Protein AF-W1XS92-F1 (afdb_monomer)

Nearest PDB structures (foldseek):
  1jqm-assembly1_B  TM=9.348E-01  e=1.292E-04  Escherichia coli
  2j7k-assembly1_A  TM=9.773E-01  e=3.005E-04  Thermus thermophilus HB8
  7pjz-assembly1_x  TM=9.790E-01  e=6.138E-04  Escherichia coli
  2efg-assembly1_A  TM=9.725E-01  e=4.734E-04  Thermus thermophilus HB8

Solvent-accessible surface area (backbone atoms only — not comparable to full-atom values): 4704 Å² total; per-residue (Å²): 125,63,64,61,33,21,51,50,17,31,52,54,38,30,51,46,27,86,85,84,55,49,64,63,74,97,76,88,86,82,88,87,78,88,87,82,46,94,87,77,60,46,62,68,53,35,16,50,51,24,23,51,54,44,52,61,49,48,70,72,63,73,72,78,91,84,77,93,83,80,91,82,134

InterPro domains:
  IPR005517 Translation elongation factor EFG/EF2, domain IV [PF03764] (3-61)
  IPR005517 Translation elongation factor EFG/EF2, domain IV [SM00889] (1-62)
  IPR014721 Small ribosomal subunit protein uS5 domain 2-type fold, subgroup [G3DSA:3.30.230.10] (1-73)
  IPR020568 Ribosomal protein uS5 domain 2-type superfamily [SSF54211] (2-63)

Foldseek 3Di:
DQVVLLVQLQQVLQCLDQPDRHRHDDDDDDDDDDDDDPPPDDSPNSSPVSNVVNNVVCVVVPDDDDDDDDDDD

Sequence (73 aa):
ESIGPVENGVKEAMASGVIAGYPMVDIKVIVFDGSYHDVDSNEMAFKIAGSMGFKEGARKADPALLEPYMAVE

Structure (mmCIF, N/CA/C/O backbone):
data_AF-W1XS92-F1
#
_entry.id   AF-W1XS92-F1
#
loop_
_atom_site.group_PDB
_atom_site.id
_atom_site.type_symbol
_atom_site.label_atom_id
_atom_site.label_alt_id
_atom_site.label_comp_id
_atom_site.label_asym_id
_atom_site.label_entity_id
_atom_site.label_seq_id
_atom_site.pdbx_PDB_ins_code
_atom_site.Cartn_x
_atom_site.Cartn_y
_atom_site.Cartn_z
_atom_site.occupancy
_atom_site.B_iso_or_equiv
_atom_site.auth_seq_id
_atom_site.auth_comp_id
_atom_site.auth_asym_id
_atom_site.auth_atom_id
_atom_site.pdbx_PDB_model_num
ATOM 1 N N . GLU A 1 1 ? 15.198 -6.373 -10.398 1.00 62.16 1 GLU A N 1
ATOM 2 C CA . GLU A 1 1 ? 15.483 -5.171 -9.580 1.00 62.16 1 GLU A CA 1
ATOM 3 C C . GLU A 1 1 ? 14.249 -4.304 -9.321 1.00 62.16 1 GLU A C 1
ATOM 5 O O . GLU A 1 1 ? 14.142 -3.747 -8.242 1.00 62.16 1 GLU A O 1
ATOM 10 N N . SER A 1 2 ? 13.262 -4.261 -10.222 1.00 75.62 2 SER A N 1
ATOM 11 C CA . SER A 1 2 ? 12.106 -3.352 -10.117 1.00 75.62 2 SER A CA 1
ATOM 12 C C . SER A 1 2 ? 10.992 -3.739 -9.130 1.00 75.62 2 SER A C 1
ATOM 14 O O . SER A 1 2 ? 10.146 -2.907 -8.827 1.00 75.62 2 SER A O 1
ATOM 16 N N . ILE A 1 3 ? 10.971 -4.971 -8.601 1.00 86.06 3 ILE A N 1
ATOM 17 C CA . ILE A 1 3 ? 9.887 -5.445 -7.710 1.00 86.06 3 ILE A CA 1
ATOM 18 C C . ILE A 1 3 ? 9.989 -4.840 -6.298 1.00 86.06 3 ILE A C 1
ATOM 20 O O . ILE A 1 3 ? 8.974 -4.443 -5.734 1.00 86.06 3 ILE A O 1
ATOM 24 N N . GLY A 1 4 ? 11.198 -4.710 -5.742 1.00 92.75 4 GLY A N 1
ATOM 25 C CA . GLY A 1 4 ? 11.406 -4.094 -4.422 1.00 92.75 4 GLY A CA 1
ATOM 26 C C . GLY A 1 4 ? 10.909 -2.640 -4.344 1.00 92.75 4 GLY A C 1
ATOM 27 O O . GLY A 1 4 ? 10.185 -2.295 -3.413 1.00 92.75 4 GLY A O 1
ATOM 28 N N . PRO A 1 5 ? 11.207 -1.789 -5.342 1.00 94.06 5 PRO A N 1
ATOM 29 C CA . PRO A 1 5 ? 10.653 -0.439 -5.433 1.00 94.06 5 PRO A CA 1
ATOM 30 C C . PRO A 1 5 ? 9.123 -0.394 -5.477 1.00 94.06 5 PRO A C 1
ATOM 32 O O . PRO A 1 5 ? 8.528 0.443 -4.798 1.00 94.06 5 PRO A O 1
ATOM 35 N N . VAL A 1 6 ? 8.477 -1.307 -6.218 1.00 95.12 6 VAL A N 1
ATOM 36 C CA . VAL A 1 6 ? 7.006 -1.429 -6.230 1.00 95.12 6 VAL A CA 1
ATOM 37 C C . VAL A 1 6 ? 6.491 -1.749 -4.828 1.00 95.12 6 VAL A C 1
ATOM 39 O O . VAL A 1 6 ? 5.585 -1.072 -4.346 1.00 95.12 6 VAL A O 1
ATOM 42 N N . GLU A 1 7 ? 7.092 -2.730 -4.150 1.00 95.12 7 GLU A N 1
ATOM 43 C CA . GLU A 1 7 ? 6.733 -3.101 -2.776 1.00 95.12 7 GLU A CA 1
ATOM 44 C C . GLU A 1 7 ? 6.882 -1.918 -1.808 1.00 95.12 7 GLU A C 1
ATOM 46 O O . GLU A 1 7 ? 5.988 -1.660 -1.001 1.00 95.12 7 GLU A O 1
ATOM 51 N N . ASN A 1 8 ? 7.967 -1.151 -1.924 1.00 95.38 8 ASN A N 1
ATOM 52 C CA . ASN A 1 8 ? 8.181 0.052 -1.121 1.00 95.38 8 ASN A CA 1
ATOM 53 C C . ASN A 1 8 ? 7.098 1.108 -1.383 1.00 95.38 8 ASN A C 1
ATOM 55 O O . ASN A 1 8 ? 6.571 1.697 -0.440 1.00 95.38 8 ASN A O 1
ATOM 59 N N . GLY A 1 9 ? 6.722 1.318 -2.646 1.00 95.25 9 GLY A N 1
ATOM 60 C CA . GLY A 1 9 ? 5.648 2.238 -3.023 1.00 95.25 9 GLY A CA 1
ATOM 61 C C . GLY A 1 9 ? 4.288 1.845 -2.447 1.00 95.25 9 GLY A C 1
ATOM 62 O O . GLY A 1 9 ? 3.539 2.700 -1.966 1.00 95.25 9 GLY A O 1
ATOM 63 N N . VAL A 1 10 ? 3.994 0.543 -2.447 1.00 96.31 10 VAL A N 1
ATOM 64 C CA . VAL A 1 10 ? 2.799 -0.033 -1.818 1.00 96.31 10 VAL A CA 1
ATOM 65 C C . VAL A 1 10 ? 2.833 0.174 -0.302 1.00 96.31 10 VAL A C 1
ATOM 67 O O . VAL A 1 10 ? 1.868 0.688 0.256 1.00 96.31 10 VAL A O 1
ATOM 70 N N . LYS A 1 11 ? 3.943 -0.160 0.368 1.00 95.44 11 LYS A N 1
ATOM 71 C CA . LYS A 1 11 ? 4.098 -0.008 1.826 1.00 95.44 11 LYS A CA 1
ATOM 72 C C . LYS A 1 11 ? 3.949 1.443 2.284 1.00 95.44 11 LYS A C 1
ATOM 74 O O . LYS A 1 11 ? 3.285 1.705 3.284 1.00 95.44 11 LYS A O 1
ATOM 79 N N . GLU A 1 12 ? 4.509 2.394 1.542 1.00 94.88 12 GLU A N 1
ATOM 80 C CA . GLU A 1 12 ? 4.325 3.820 1.831 1.00 94.88 12 GLU A CA 1
ATOM 81 C C . GLU A 1 12 ? 2.869 4.260 1.655 1.00 94.88 12 GLU A C 1
ATOM 83 O O . GLU A 1 12 ? 2.332 4.988 2.491 1.00 94.88 12 GLU A O 1
ATOM 88 N N . ALA A 1 13 ? 2.199 3.785 0.601 1.00 95.00 13 ALA A N 1
ATOM 89 C CA . ALA A 1 13 ? 0.781 4.056 0.404 1.00 95.00 13 ALA A CA 1
ATOM 90 C C . ALA A 1 13 ? -0.078 3.469 1.536 1.00 95.00 13 ALA A C 1
ATOM 92 O O . ALA A 1 13 ? -0.969 4.156 2.040 1.00 95.00 13 ALA A O 1
ATOM 93 N N . MET A 1 14 ? 0.224 2.240 1.967 1.00 95.50 14 MET A N 1
ATOM 94 C CA . MET A 1 14 ? -0.415 1.586 3.111 1.00 95.50 14 MET A CA 1
ATOM 95 C C . MET A 1 14 ? -0.247 2.398 4.393 1.00 95.50 14 MET A C 1
ATOM 97 O O . MET A 1 14 ? -1.226 2.578 5.110 1.00 95.50 14 MET A O 1
ATOM 101 N N . ALA A 1 15 ? 0.951 2.928 4.660 1.00 95.31 15 ALA A N 1
ATOM 102 C CA . ALA A 1 15 ? 1.213 3.751 5.840 1.00 95.31 15 ALA A CA 1
ATOM 103 C C . ALA A 1 15 ? 0.396 5.052 5.839 1.00 95.31 15 ALA A C 1
ATOM 105 O O . ALA A 1 15 ? -0.056 5.489 6.893 1.00 95.31 15 ALA A O 1
ATOM 106 N N . SER A 1 16 ? 0.179 5.649 4.661 1.00 93.19 16 SER A N 1
ATOM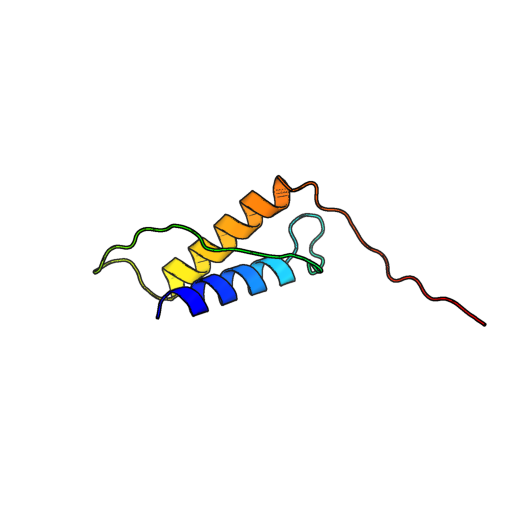 107 C CA . SER A 1 16 ? -0.629 6.867 4.525 1.00 93.19 16 SER A CA 1
ATOM 108 C C . SER A 1 16 ? -2.141 6.640 4.597 1.00 93.19 16 SER A C 1
ATOM 110 O O . SER A 1 16 ? -2.866 7.601 4.822 1.00 93.19 16 SER A O 1
ATOM 112 N N . GLY A 1 17 ? -2.628 5.411 4.397 1.00 91.75 17 GLY A N 1
ATOM 113 C CA . GLY A 1 17 ? -4.059 5.100 4.390 1.00 91.75 17 GLY A CA 1
ATOM 114 C C . GLY A 1 17 ? -4.841 5.663 3.196 1.00 91.75 17 GLY A C 1
ATOM 115 O O . GLY A 1 17 ? -4.490 6.685 2.612 1.00 91.75 17 GLY A O 1
ATOM 116 N N . VAL A 1 18 ? -5.948 5.007 2.825 1.00 92.00 18 VAL A N 1
ATOM 117 C CA . VAL A 1 18 ? -6.819 5.465 1.714 1.00 92.00 18 VAL A CA 1
ATOM 118 C C . VAL A 1 18 ? -8.131 6.117 2.151 1.00 92.00 18 VAL A C 1
ATOM 120 O O . VAL A 1 18 ? -8.733 6.819 1.343 1.00 92.00 18 VAL A O 1
ATOM 123 N N . ILE A 1 19 ? -8.566 5.900 3.400 1.00 87.00 19 ILE A N 1
ATOM 124 C CA . ILE A 1 19 ? -9.816 6.457 3.947 1.00 87.00 19 ILE A CA 1
ATOM 125 C C . ILE A 1 19 ? -9.531 7.730 4.750 1.00 87.00 19 ILE A C 1
ATOM 127 O O . ILE A 1 19 ? -9.857 8.827 4.314 1.00 87.00 19 ILE A O 1
ATOM 131 N N . ALA A 1 20 ? -8.925 7.575 5.931 1.00 90.56 20 ALA A N 1
ATOM 132 C CA . ALA A 1 20 ? -8.807 8.637 6.934 1.00 90.56 20 ALA A CA 1
ATOM 133 C C . ALA A 1 20 ? -7.361 8.875 7.398 1.00 90.56 20 ALA A C 1
ATOM 135 O O . ALA A 1 20 ? -7.132 9.395 8.484 1.00 90.56 20 ALA A O 1
ATOM 136 N N . GLY A 1 21 ? -6.373 8.479 6.594 1.00 92.19 21 GLY A N 1
ATOM 137 C CA . GLY A 1 21 ? -4.964 8.691 6.937 1.00 92.19 21 GLY A CA 1
ATOM 138 C C . GLY A 1 21 ? -4.350 7.633 7.864 1.00 92.19 21 GLY A C 1
ATOM 139 O O . GLY A 1 21 ? -3.207 7.788 8.280 1.00 92.19 21 GLY A O 1
ATOM 140 N N . TYR A 1 22 ? -5.099 6.585 8.224 1.00 95.25 22 TYR A N 1
ATOM 141 C CA . TYR A 1 22 ? -4.625 5.522 9.114 1.00 95.25 22 TYR A CA 1
ATOM 142 C C . TYR A 1 22 ? -3.882 4.419 8.356 1.00 95.25 22 TYR A C 1
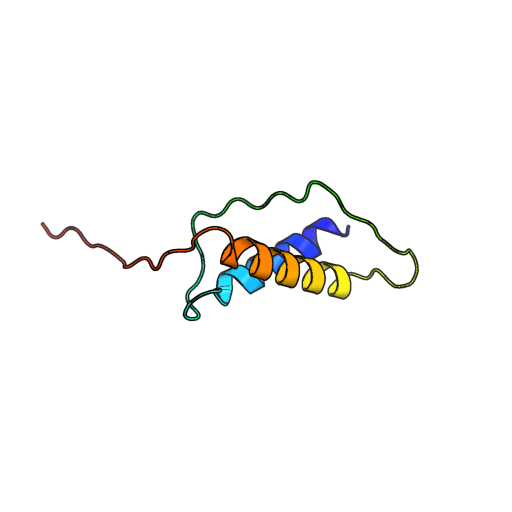ATOM 144 O O . TYR A 1 22 ? -4.269 4.095 7.228 1.00 95.25 22 TYR A O 1
ATOM 152 N N . PRO A 1 23 ? -2.866 3.798 8.980 1.00 95.38 23 PRO A N 1
ATOM 153 C CA . PRO A 1 23 ? -2.132 2.706 8.366 1.00 95.38 23 PRO A CA 1
ATOM 154 C C . PRO A 1 23 ? -3.070 1.543 8.047 1.00 95.38 23 PRO A C 1
ATOM 156 O O . PRO A 1 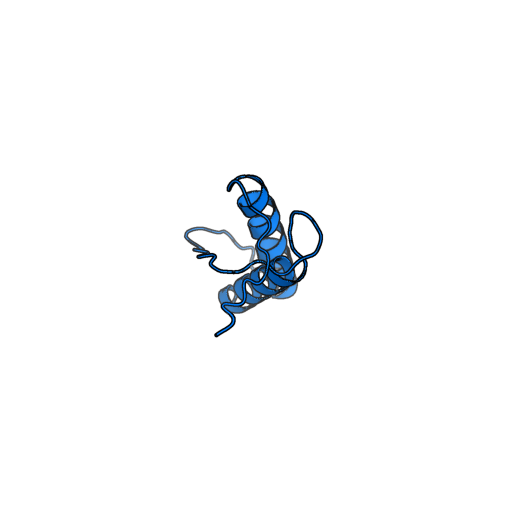23 ? -3.866 1.114 8.882 1.00 95.38 23 PRO A O 1
ATOM 159 N N . MET A 1 24 ? -2.965 1.028 6.829 1.00 95.31 24 MET A N 1
ATOM 160 C CA . MET A 1 24 ? -3.721 -0.144 6.410 1.00 95.31 24 MET A CA 1
ATOM 161 C C . MET A 1 24 ? -2.999 -1.426 6.830 1.00 95.31 24 MET A C 1
ATOM 163 O O . MET A 1 24 ? -1.793 -1.560 6.617 1.00 95.31 24 MET A O 1
ATOM 167 N N . VAL A 1 25 ? -3.746 -2.377 7.388 1.00 95.19 25 VAL A N 1
ATOM 168 C CA . VAL A 1 25 ? -3.242 -3.668 7.883 1.00 95.19 25 VAL A CA 1
ATOM 169 C C . VAL A 1 25 ? -4.028 -4.827 7.273 1.00 95.19 25 VAL A C 1
ATOM 171 O O . VAL A 1 25 ? -5.091 -4.611 6.698 1.00 95.19 25 VAL A O 1
ATOM 174 N N . ASP A 1 26 ? -3.484 -6.043 7.372 1.00 94.69 26 ASP A N 1
ATOM 175 C CA . ASP A 1 26 ? -4.111 -7.288 6.900 1.00 94.69 26 ASP A CA 1
ATOM 176 C C . ASP A 1 26 ? -4.432 -7.322 5.395 1.00 94.69 26 ASP A C 1
ATOM 178 O O . ASP A 1 26 ? -5.446 -7.861 4.953 1.00 94.69 26 ASP A O 1
ATOM 182 N N . ILE A 1 27 ? -3.525 -6.776 4.578 1.00 94.44 27 ILE A N 1
ATOM 183 C CA . ILE A 1 27 ? -3.668 -6.730 3.118 1.00 94.44 27 ILE A CA 1
ATOM 184 C C . ILE A 1 27 ? -2.635 -7.623 2.437 1.00 94.44 27 ILE A C 1
ATOM 186 O O . ILE A 1 27 ? -1.442 -7.573 2.734 1.00 94.44 27 ILE A O 1
ATOM 190 N N . LYS A 1 28 ? -3.094 -8.384 1.439 1.00 94.19 28 LYS A N 1
ATOM 191 C CA . LYS A 1 28 ? -2.241 -9.111 0.497 1.00 94.19 28 LYS A CA 1
ATOM 192 C C . LYS A 1 28 ? -2.213 -8.387 -0.845 1.00 94.19 28 LYS A C 1
ATOM 194 O O . LYS A 1 28 ? -3.254 -8.195 -1.466 1.00 94.19 28 LYS A O 1
ATOM 199 N N . VAL A 1 29 ? -1.017 -8.047 -1.318 1.00 93.81 29 VAL A N 1
ATOM 200 C CA . VAL A 1 29 ? -0.799 -7.434 -2.636 1.00 93.81 29 VAL A CA 1
ATOM 201 C C . VAL A 1 29 ? -0.034 -8.410 -3.521 1.00 93.81 29 VAL A C 1
ATOM 203 O O . VAL A 1 29 ? 0.933 -9.026 -3.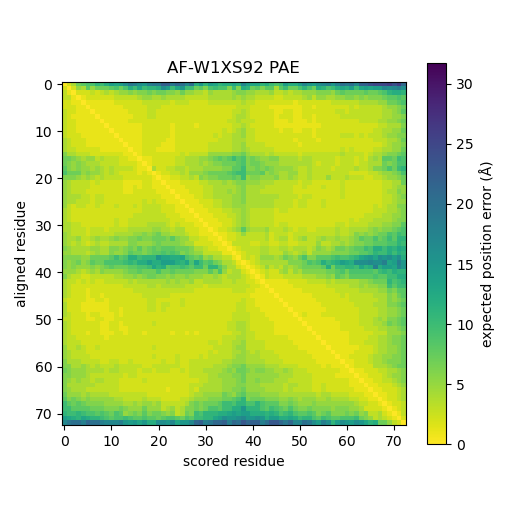078 1.00 93.81 29 VAL A O 1
ATOM 206 N N . ILE A 1 30 ? -0.482 -8.574 -4.765 1.00 94.00 30 ILE A N 1
ATOM 207 C CA . ILE A 1 30 ? 0.144 -9.463 -5.748 1.00 94.00 30 ILE A CA 1
ATOM 208 C C . ILE A 1 30 ? 0.411 -8.650 -7.010 1.00 94.00 30 ILE A C 1
ATOM 210 O O . ILE A 1 30 ? -0.521 -8.145 -7.632 1.00 94.00 30 ILE A O 1
ATOM 214 N N . VAL A 1 31 ? 1.682 -8.547 -7.395 1.00 92.75 31 VAL A N 1
ATOM 215 C CA . VAL A 1 31 ? 2.081 -8.045 -8.713 1.00 92.75 31 VAL A CA 1
ATOM 216 C C . VAL A 1 31 ? 2.078 -9.242 -9.656 1.00 92.75 31 VAL A C 1
ATOM 218 O O . VAL A 1 31 ? 2.906 -10.137 -9.510 1.00 92.75 31 VAL A O 1
ATOM 221 N N . PHE A 1 32 ? 1.109 -9.298 -10.566 1.00 92.25 32 PHE A N 1
ATOM 222 C CA . PHE A 1 32 ? 0.928 -10.432 -11.481 1.00 92.25 32 PHE A CA 1
ATOM 223 C C . PHE A 1 32 ? 1.231 -10.091 -12.945 1.00 92.25 32 PHE A C 1
ATOM 225 O O . PHE A 1 32 ? 1.392 -11.002 -13.749 1.00 92.25 32 PHE A O 1
ATOM 232 N N . ASP A 1 33 ? 1.306 -8.803 -13.283 1.00 92.44 33 ASP A N 1
ATOM 233 C CA . ASP A 1 33 ? 1.578 -8.309 -14.632 1.00 92.44 33 ASP A CA 1
ATOM 234 C C . ASP A 1 33 ? 2.250 -6.926 -14.572 1.00 92.44 33 ASP A C 1
ATOM 236 O O . ASP A 1 33 ? 2.234 -6.257 -13.530 1.00 92.44 33 ASP A O 1
ATOM 240 N N . GLY A 1 34 ? 2.849 -6.499 -15.681 1.00 90.06 34 GLY A N 1
ATOM 241 C CA . GLY A 1 34 ? 3.458 -5.186 -15.830 1.00 90.06 34 GLY A CA 1
ATOM 242 C C . GLY A 1 34 ? 4.270 -5.040 -17.114 1.00 90.06 34 GLY A C 1
ATOM 243 O O . GLY A 1 34 ? 4.651 -6.008 -17.764 1.00 90.06 34 GLY A O 1
ATOM 244 N N . SER A 1 35 ? 4.584 -3.793 -17.455 1.00 89.81 35 SER A N 1
ATOM 245 C CA . SER A 1 35 ? 5.446 -3.434 -18.582 1.00 89.81 35 SER A CA 1
ATOM 246 C C . SER A 1 35 ? 6.481 -2.409 -18.141 1.00 89.81 35 SER A C 1
ATOM 248 O O . SER A 1 35 ? 6.225 -1.630 -17.222 1.00 89.81 35 SER A O 1
ATOM 250 N N . TYR A 1 36 ? 7.615 -2.358 -18.829 1.00 90.31 36 TYR A N 1
ATOM 251 C CA . TYR A 1 36 ? 8.652 -1.366 -18.578 1.00 90.31 36 TYR A CA 1
ATOM 252 C C . TYR A 1 36 ? 9.253 -0.860 -19.891 1.00 90.31 36 TYR A C 1
ATOM 254 O O . TYR A 1 36 ? 9.098 -1.478 -20.941 1.00 90.31 36 TYR A O 1
ATOM 262 N N . HIS A 1 37 ? 9.906 0.292 -19.811 1.00 89.94 37 HIS A N 1
ATOM 263 C CA . HIS A 1 37 ? 10.692 0.906 -20.875 1.00 89.94 37 HIS A CA 1
ATOM 264 C C . HIS A 1 37 ? 12.131 1.061 -20.391 1.00 89.94 37 HIS A C 1
ATOM 266 O O . HIS A 1 37 ? 12.351 1.678 -19.351 1.00 89.94 37 HIS A O 1
ATOM 272 N N . ASP A 1 38 ? 13.100 0.564 -21.159 1.00 78.62 38 ASP A N 1
ATOM 273 C CA . ASP A 1 38 ? 14.517 0.525 -20.759 1.00 78.62 38 ASP A CA 1
ATOM 274 C C . ASP A 1 38 ? 15.114 1.898 -20.407 1.00 78.62 38 ASP A C 1
ATOM 276 O O . ASP A 1 38 ? 16.023 1.987 -19.588 1.00 78.62 38 ASP A O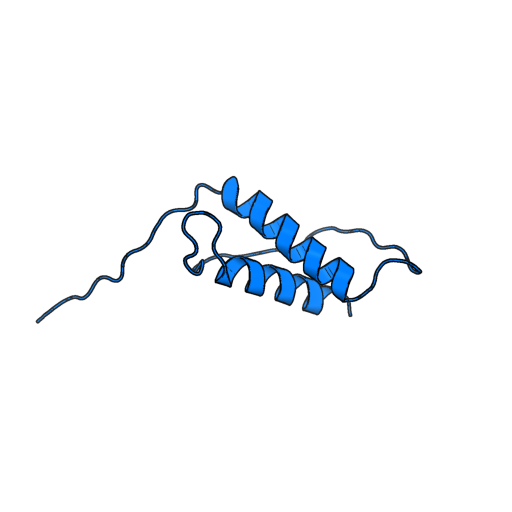 1
ATOM 280 N N . VAL A 1 39 ? 14.609 2.973 -21.017 1.00 81.75 39 VAL A N 1
ATOM 281 C CA . VAL A 1 39 ? 15.141 4.338 -20.854 1.00 81.75 39 VAL A CA 1
ATOM 282 C C . VAL A 1 39 ? 14.436 5.159 -19.774 1.00 81.75 39 VAL A C 1
ATOM 284 O O . VAL A 1 39 ? 15.090 5.934 -19.081 1.00 81.75 39 VAL A O 1
ATOM 287 N N . ASP A 1 40 ? 13.130 4.962 -19.588 1.00 82.81 40 ASP A N 1
ATOM 288 C CA . ASP A 1 40 ? 12.312 5.815 -18.711 1.00 82.81 40 ASP A CA 1
ATOM 289 C C . ASP A 1 40 ? 11.864 5.104 -17.424 1.00 82.81 40 ASP A C 1
ATOM 291 O O . ASP A 1 40 ? 11.417 5.746 -16.470 1.00 82.81 40 ASP A O 1
ATOM 295 N N . SER A 1 41 ? 11.984 3.772 -17.357 1.00 87.31 41 SER A N 1
ATOM 296 C CA . SER A 1 41 ? 11.597 2.995 -16.174 1.00 87.31 41 SER A CA 1
ATOM 297 C C . SER A 1 41 ? 12.749 2.892 -15.183 1.00 87.31 41 SER A C 1
ATOM 299 O O . SER A 1 41 ? 13.594 2.006 -15.261 1.00 87.31 41 SER A O 1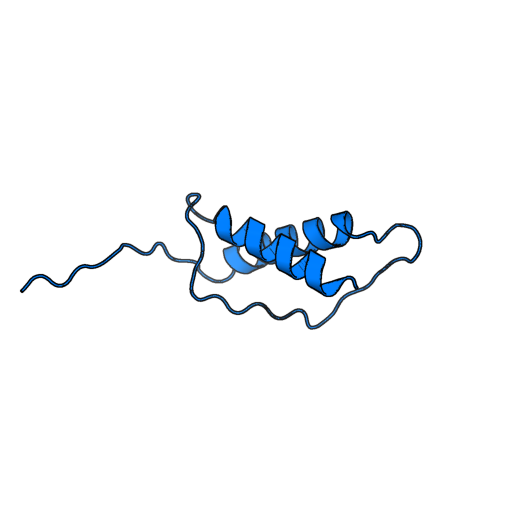
ATOM 301 N N . ASN A 1 42 ? 12.747 3.802 -14.214 1.00 90.38 42 ASN A N 1
ATOM 302 C CA . ASN A 1 42 ? 13.679 3.821 -13.091 1.00 90.38 42 ASN A CA 1
ATOM 303 C C . ASN A 1 42 ? 12.995 3.427 -11.769 1.00 90.38 42 ASN A C 1
ATOM 305 O O . ASN A 1 42 ? 11.777 3.266 -11.687 1.00 90.38 42 ASN A O 1
ATOM 309 N N . GLU A 1 43 ? 13.793 3.295 -10.713 1.00 90.88 43 GLU A N 1
ATOM 310 C CA . GLU A 1 43 ? 13.345 2.892 -9.377 1.00 90.88 43 GLU A CA 1
ATOM 311 C C . GLU A 1 43 ? 12.177 3.743 -8.845 1.00 90.88 43 GLU A C 1
ATOM 313 O O . GLU A 1 43 ? 11.170 3.219 -8.361 1.00 90.88 43 GLU A O 1
ATOM 318 N N . MET A 1 44 ? 12.285 5.067 -8.993 1.00 91.44 44 MET A N 1
ATOM 319 C CA . MET A 1 44 ? 11.272 6.008 -8.522 1.00 91.44 44 MET A CA 1
ATOM 320 C C . MET A 1 44 ? 9.961 5.857 -9.300 1.00 91.44 44 MET A C 1
ATOM 322 O O . MET A 1 44 ? 8.886 5.917 -8.702 1.00 91.44 44 MET A O 1
ATOM 326 N N . ALA A 1 45 ? 10.029 5.604 -10.610 1.00 93.38 45 ALA A N 1
ATOM 327 C CA . ALA A 1 45 ? 8.848 5.367 -11.435 1.00 93.38 45 ALA A CA 1
ATOM 328 C C . ALA A 1 45 ? 8.068 4.130 -10.957 1.00 93.38 45 ALA A C 1
ATOM 330 O O . ALA A 1 45 ? 6.855 4.207 -10.758 1.00 93.38 45 ALA A O 1
ATOM 331 N N . PHE A 1 46 ? 8.758 3.019 -10.683 1.00 93.94 46 PHE A N 1
ATOM 332 C CA . PHE A 1 46 ? 8.128 1.801 -10.160 1.00 93.94 46 PHE A CA 1
ATOM 333 C C . PHE A 1 46 ? 7.537 1.989 -8.762 1.00 93.94 46 PHE A C 1
ATOM 335 O O . PHE A 1 46 ? 6.449 1.485 -8.473 1.00 93.94 46 PHE A O 1
ATOM 342 N N . LYS A 1 47 ? 8.212 2.758 -7.908 1.00 94.81 47 LYS A N 1
ATOM 343 C CA . LYS A 1 47 ? 7.706 3.113 -6.582 1.00 94.81 47 LYS A CA 1
ATOM 344 C C . LYS A 1 47 ? 6.413 3.928 -6.662 1.00 94.81 47 LYS A C 1
ATOM 346 O O . LYS A 1 47 ? 5.430 3.608 -5.992 1.00 94.81 47 LYS A O 1
ATOM 351 N N . ILE A 1 48 ? 6.380 4.950 -7.518 1.00 94.31 48 ILE A N 1
ATOM 352 C CA . ILE A 1 48 ? 5.174 5.756 -7.743 1.00 94.31 48 ILE A CA 1
ATOM 353 C C . ILE A 1 48 ? 4.054 4.882 -8.323 1.00 94.31 48 ILE A C 1
ATOM 355 O O . ILE A 1 48 ? 2.930 4.931 -7.822 1.00 94.31 48 ILE A O 1
ATOM 359 N N . ALA A 1 49 ? 4.360 4.032 -9.307 1.00 94.31 49 ALA A N 1
ATOM 360 C CA . ALA A 1 49 ? 3.391 3.119 -9.909 1.00 94.31 49 ALA A CA 1
ATOM 361 C C . ALA A 1 49 ? 2.772 2.162 -8.874 1.00 94.31 49 ALA A C 1
ATOM 363 O O . ALA A 1 49 ? 1.549 2.021 -8.830 1.00 94.31 49 ALA A O 1
ATOM 364 N N . GLY A 1 50 ? 3.586 1.569 -7.992 1.00 94.88 50 GLY A N 1
ATOM 365 C CA . GLY A 1 50 ? 3.109 0.722 -6.893 1.00 94.88 50 GLY A CA 1
ATOM 366 C C . GLY A 1 50 ? 2.195 1.471 -5.920 1.00 94.88 50 GLY A C 1
ATOM 367 O O . GLY A 1 50 ? 1.126 0.974 -5.564 1.00 94.88 50 GLY A O 1
ATOM 368 N N . SER A 1 51 ? 2.567 2.701 -5.550 1.00 95.25 51 SER A N 1
ATOM 369 C CA . SER A 1 51 ? 1.755 3.559 -4.676 1.00 95.25 51 SER A CA 1
ATOM 370 C C . SER A 1 51 ? 0.395 3.896 -5.299 1.00 95.25 51 SER A C 1
ATOM 372 O O . SER A 1 51 ? -0.643 3.788 -4.640 1.00 95.25 51 SER A O 1
ATOM 374 N N . MET A 1 52 ? 0.385 4.276 -6.580 1.00 95.12 52 MET A N 1
ATOM 375 C CA . MET A 1 52 ? -0.839 4.607 -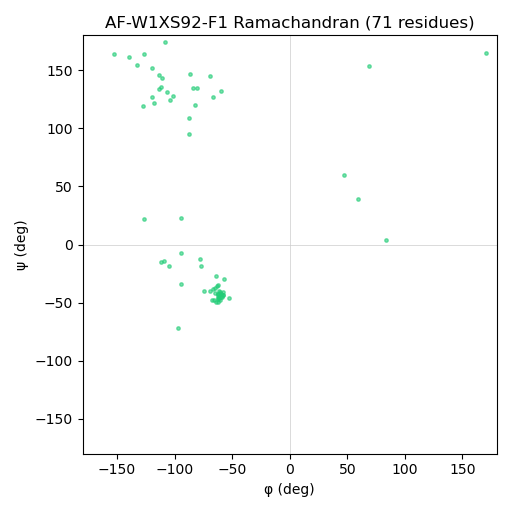7.314 1.00 95.12 52 MET A CA 1
ATOM 376 C C . MET A 1 52 ? -1.741 3.383 -7.488 1.00 95.12 52 MET A C 1
ATOM 378 O O . MET A 1 52 ? -2.931 3.456 -7.181 1.00 95.12 52 MET A O 1
ATOM 382 N N . GLY A 1 53 ? -1.173 2.251 -7.914 1.00 94.88 53 GLY A N 1
ATOM 383 C CA . GLY A 1 53 ? -1.912 1.004 -8.100 1.00 94.88 53 GLY A CA 1
ATOM 384 C C . GLY A 1 53 ? -2.558 0.513 -6.806 1.00 94.88 53 GLY A C 1
ATOM 385 O O . GLY A 1 53 ? -3.736 0.151 -6.803 1.00 94.88 53 GLY A O 1
ATOM 386 N N . PHE A 1 54 ? -1.830 0.585 -5.687 1.00 95.62 54 PHE A N 1
ATOM 387 C CA . PHE A 1 54 ? -2.381 0.238 -4.380 1.00 95.62 54 PHE A CA 1
ATOM 388 C C . PHE A 1 54 ? -3.546 1.147 -3.982 1.00 95.62 54 PHE A C 1
ATOM 390 O O . PHE A 1 54 ? -4.598 0.640 -3.605 1.00 95.62 54 PHE A O 1
ATOM 397 N N . LYS A 1 55 ? -3.394 2.475 -4.087 1.00 94.50 55 LYS A N 1
ATOM 398 C CA . LYS A 1 55 ? -4.446 3.428 -3.686 1.00 94.50 55 LYS A CA 1
ATOM 399 C C . LYS A 1 55 ? -5.739 3.221 -4.471 1.00 94.50 55 LYS A C 1
ATOM 401 O O . LYS A 1 55 ? -6.819 3.231 -3.885 1.00 94.50 55 LYS A O 1
ATOM 406 N N . GLU A 1 56 ? -5.629 3.006 -5.778 1.00 95.06 56 GLU A N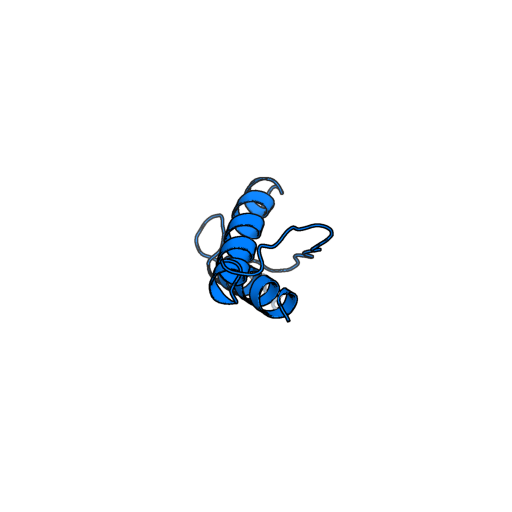 1
ATOM 407 C CA . GLU A 1 56 ? -6.787 2.772 -6.643 1.00 95.06 56 GLU A CA 1
ATOM 408 C C . GLU A 1 56 ? -7.454 1.416 -6.378 1.00 95.06 56 GLU A C 1
ATOM 410 O O . GLU A 1 56 ? -8.683 1.331 -6.360 1.00 95.06 56 GLU A O 1
ATOM 415 N N . GLY A 1 57 ? -6.666 0.363 -6.136 1.00 94.88 57 GLY A N 1
ATOM 416 C CA . GLY A 1 57 ? -7.187 -0.958 -5.783 1.00 94.88 57 GLY A CA 1
ATOM 417 C C . GLY A 1 57 ? -7.852 -0.975 -4.406 1.00 94.88 57 GLY A C 1
ATOM 418 O O . GLY A 1 57 ? -8.986 -1.426 -4.271 1.00 94.88 57 GLY A O 1
ATOM 419 N N . ALA A 1 58 ? -7.185 -0.415 -3.397 1.00 94.62 58 ALA A N 1
ATOM 420 C CA . ALA A 1 58 ? -7.660 -0.391 -2.018 1.00 94.62 58 ALA A CA 1
ATOM 421 C C . ALA A 1 58 ? -8.972 0.390 -1.860 1.00 94.62 58 ALA A C 1
ATOM 423 O O . ALA A 1 58 ? -9.829 -0.024 -1.089 1.00 94.62 58 ALA A O 1
ATOM 424 N N . ARG A 1 59 ? -9.184 1.469 -2.627 1.00 92.19 59 ARG A N 1
ATOM 425 C CA . ARG A 1 59 ? -10.464 2.207 -2.643 1.00 92.19 59 ARG A CA 1
ATOM 426 C C . ARG A 1 59 ? -11.643 1.389 -3.173 1.00 92.19 59 ARG A C 1
ATOM 428 O O . ARG A 1 59 ? -12.777 1.683 -2.818 1.00 92.19 59 ARG A O 1
ATOM 435 N N . LYS A 1 60 ? -11.382 0.403 -4.034 1.00 94.81 60 LYS A N 1
ATOM 436 C CA . LYS A 1 60 ? -12.400 -0.472 -4.639 1.00 94.81 60 LYS A CA 1
ATOM 437 C C . LYS A 1 60 ? -12.599 -1.776 -3.865 1.00 94.81 60 LYS A C 1
ATOM 439 O O . LYS A 1 60 ? -13.482 -2.545 -4.215 1.00 94.81 60 LYS A O 1
ATOM 444 N N . ALA A 1 61 ? -11.765 -2.037 -2.862 1.00 94.06 61 ALA A N 1
ATOM 445 C CA . ALA A 1 61 ? -11.757 -3.273 -2.087 1.00 94.06 61 ALA A CA 1
ATOM 446 C C . ALA A 1 61 ? -12.588 -3.176 -0.792 1.00 94.06 61 ALA A C 1
ATOM 448 O O . ALA A 1 61 ? -12.305 -3.905 0.152 1.00 94.06 61 ALA A O 1
ATOM 449 N N . ASP A 1 62 ? -13.557 -2.253 -0.736 1.00 94.00 62 ASP A N 1
ATOM 450 C CA . ASP A 1 62 ? -14.412 -1.980 0.430 1.00 94.00 62 ASP A CA 1
ATOM 451 C C . ASP A 1 62 ? -13.630 -1.852 1.755 1.00 94.00 62 ASP A C 1
ATOM 453 O O . ASP A 1 62 ? -13.832 -2.626 2.694 1.00 94.00 62 ASP A O 1
ATOM 457 N N . PRO A 1 63 ? -12.696 -0.886 1.852 1.00 94.19 63 PRO A N 1
ATOM 458 C CA . PRO A 1 63 ? -11.844 -0.764 3.023 1.00 94.19 63 PRO A CA 1
ATOM 459 C C . PRO A 1 63 ? -12.663 -0.311 4.245 1.00 94.19 63 PRO A C 1
ATOM 461 O O . PRO A 1 63 ? -13.569 0.516 4.134 1.00 94.19 63 PRO A O 1
ATOM 464 N N . ALA A 1 64 ? -12.301 -0.811 5.429 1.00 94.31 64 ALA A N 1
ATOM 465 C CA . ALA A 1 64 ? -12.965 -0.497 6.694 1.00 94.31 64 ALA A CA 1
ATOM 466 C C . ALA A 1 64 ? -12.006 0.160 7.696 1.00 94.31 64 ALA A C 1
ATOM 468 O O . ALA A 1 64 ? -10.797 -0.081 7.675 1.00 94.31 64 ALA A O 1
ATOM 469 N N . LEU A 1 65 ? -12.557 0.992 8.585 1.00 94.88 65 LEU A N 1
ATOM 470 C CA . LEU A 1 65 ? -11.825 1.504 9.740 1.00 94.88 65 LEU A CA 1
ATOM 471 C C . LEU A 1 65 ? -11.819 0.450 10.845 1.00 94.88 65 LEU A C 1
ATOM 473 O O . LEU A 1 65 ? -12.851 -0.146 11.145 1.00 94.88 65 LEU A O 1
ATOM 477 N N . LEU A 1 66 ? -10.650 0.252 11.444 1.00 94.62 66 LEU A N 1
ATOM 478 C CA . LEU A 1 66 ? -10.456 -0.635 12.581 1.00 94.62 66 LEU A CA 1
ATOM 479 C C . LEU A 1 66 ? -10.150 0.201 13.818 1.00 94.62 66 LEU A C 1
ATOM 481 O O . LEU A 1 66 ? -9.438 1.205 13.739 1.00 94.62 66 LEU A O 1
ATOM 485 N N . GLU A 1 67 ? -10.666 -0.242 14.956 1.00 94.75 67 GLU A N 1
ATOM 486 C CA . GLU A 1 67 ? -10.342 0.313 16.262 1.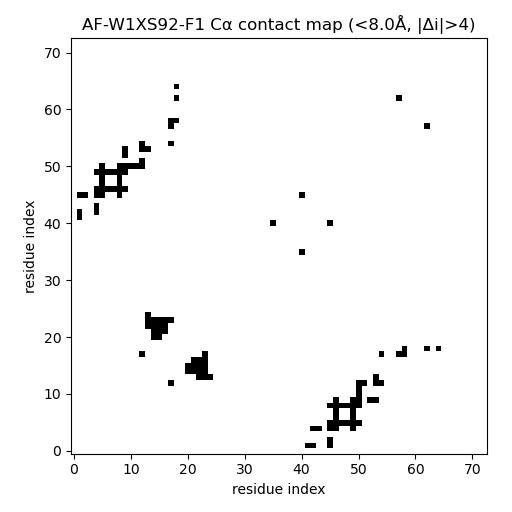00 94.75 67 GLU A CA 1
ATOM 487 C C . GLU A 1 67 ? -9.592 -0.727 17.102 1.00 94.75 67 GLU A C 1
ATOM 489 O O . GLU A 1 67 ? -9.848 -1.929 16.980 1.00 94.75 67 GLU A O 1
ATOM 494 N N . PRO A 1 68 ? -8.640 -0.302 17.946 1.00 93.31 68 PRO A N 1
ATOM 495 C CA . PRO A 1 68 ? -8.017 -1.206 18.893 1.00 93.31 68 PRO A CA 1
ATOM 496 C C . PRO A 1 68 ? -9.053 -1.651 19.929 1.00 93.31 68 PRO A C 1
ATOM 498 O O . PRO A 1 68 ? -9.678 -0.825 20.592 1.00 93.31 68 PRO A O 1
ATOM 501 N N . TYR A 1 69 ? -9.197 -2.961 20.102 1.00 93.88 69 TYR A N 1
ATOM 502 C CA . TYR A 1 69 ? -10.036 -3.544 21.142 1.00 93.88 69 TYR A CA 1
ATOM 503 C C . TYR A 1 69 ? -9.163 -4.141 22.248 1.00 93.88 69 TYR A C 1
ATOM 505 O O . TYR A 1 69 ? -8.229 -4.893 21.970 1.00 93.88 69 TYR A O 1
ATOM 513 N N . MET A 1 70 ? -9.481 -3.819 23.502 1.00 94.69 70 MET A N 1
ATOM 514 C CA . MET A 1 70 ? -8.787 -4.334 24.683 1.00 94.69 70 MET A CA 1
ATOM 515 C C . MET A 1 70 ? -9.768 -5.140 25.534 1.00 94.69 70 MET A C 1
ATOM 517 O O . MET A 1 70 ? -10.774 -4.602 25.993 1.00 94.69 70 MET A O 1
ATOM 521 N N . ALA A 1 71 ? -9.464 -6.416 25.771 1.00 93.38 71 ALA A N 1
ATOM 522 C CA . ALA A 1 71 ? -10.162 -7.217 26.771 1.00 93.38 71 ALA A CA 1
ATOM 523 C C . ALA A 1 71 ? -9.551 -6.926 28.149 1.00 93.38 71 ALA A C 1
ATOM 525 O O . ALA A 1 71 ? -8.348 -7.101 28.337 1.00 93.38 71 ALA A O 1
ATOM 526 N N . VAL A 1 72 ? -10.367 -6.440 29.084 1.00 86.75 72 VAL A N 1
ATOM 527 C CA . VAL A 1 72 ? -9.953 -6.149 30.464 1.00 86.75 72 VAL A CA 1
ATOM 528 C C . VAL A 1 72 ? -10.435 -7.289 31.359 1.00 86.75 72 VAL A C 1
ATOM 530 O O . VAL A 1 72 ? -11.613 -7.643 31.295 1.00 86.75 72 VAL A O 1
ATOM 533 N N . GLU A 1 73 ? -9.523 -7.858 32.148 1.00 75.75 73 GLU A N 1
ATOM 534 C CA . GLU A 1 73 ? -9.820 -8.806 33.236 1.00 75.75 73 GLU A CA 1
ATOM 535 C C . GLU A 1 73 ? -10.205 -8.085 34.534 1.00 75.75 73 GLU A C 1
ATOM 537 O O . GLU A 1 73 ? -9.609 -7.019 34.824 1.00 75.75 73 GLU A O 1
#

Radius of gyration: 15.05 Å; Cα contacts (8 Å, |Δi|>4): 62; chains: 1; bounding box: 30×19×54 Å

pLDDT: mean 91.98, std 5.59, range [62.16, 96.31]

Mean predicted aligned error: 4.01 Å

Secondary structure (DSSP, 8-state):
--HHHHHHHHHHHHHH-SSSSPPP-S-----------TTT--HHHHHHHHHHHHHHHHHHS------------

Organism: NCBI:txid408170